Protein AF-A0A2D8Q981-F1 (afdb_monomer)

Mean predicted aligned error: 10.23 Å

Sequence (161 aa):
MRSYRQKPHSIGCPACGRRDSRQKTSCLSGPLTMNVAFGRLSDEWCVVAVLAAAQILDRVQAMPGGMETVVGERGFRLSGGERQRIAIARALYGAPAVLLLDEAGSALDPATEESILDGIRRLADRVTVIAVTHRPAVIRPGDTVITLAGCGSPVMQEDMG

Radius of gyration: 18.06 Å; Cα contacts (8 Å, |Δi|>4): 189; chains: 1; bounding box: 51×42×45 Å

Solvent-accessible surface area (backbone atoms only — not comparable to full-atom values): 9788 Å² total; per-residue (Å²): 141,83,83,82,80,86,77,82,95,71,75,45,45,88,90,75,66,48,62,76,77,66,67,81,70,81,73,60,75,38,33,42,53,53,53,31,41,62,88,50,88,77,51,68,69,60,52,50,53,26,26,48,50,32,74,40,38,72,63,36,61,71,36,100,48,30,57,62,32,37,28,36,99,90,39,53,84,72,55,68,40,53,40,42,29,44,50,48,17,24,54,52,60,68,68,44,62,63,47,78,34,58,42,73,40,78,62,42,57,72,69,60,36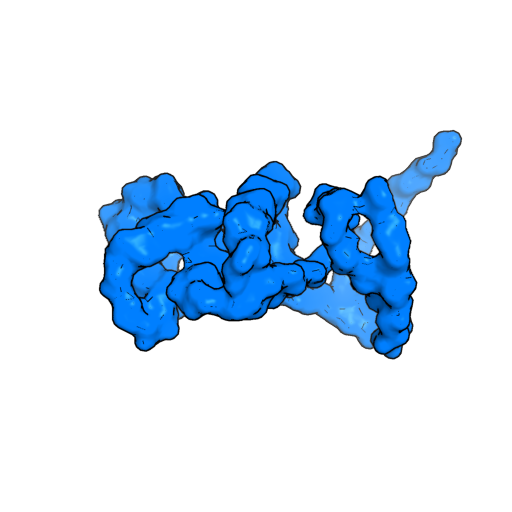,51,53,35,51,54,47,53,54,75,43,44,95,68,24,50,76,46,76,48,70,95,57,73,88,76,67,54,76,84,55,88,51,73,46,73,45,81,98,76,49,76,40,79,50,83,72,67,120

Structure (mmCIF, N/CA/C/O backbone):
data_AF-A0A2D8Q981-F1
#
_entry.id   AF-A0A2D8Q981-F1
#
loop_
_atom_site.group_PDB
_atom_site.id
_atom_site.type_symbol
_atom_site.label_atom_id
_atom_site.label_alt_id
_atom_site.label_comp_id
_atom_site.label_asym_id
_atom_site.label_entity_id
_atom_site.label_seq_id
_atom_site.pdbx_PDB_ins_code
_atom_site.Cartn_x
_atom_site.Cartn_y
_atom_site.Cartn_z
_atom_site.occupancy
_atom_site.B_iso_or_equiv
_atom_site.auth_seq_id
_atom_site.auth_comp_id
_atom_site.auth_asym_id
_atom_site.auth_atom_id
_atom_site.pdbx_PDB_model_num
ATOM 1 N N . MET A 1 1 ? 33.881 22.617 -6.159 1.00 34.84 1 MET A N 1
ATOM 2 C CA . MET A 1 1 ? 32.753 22.973 -5.267 1.00 34.84 1 MET A CA 1
ATOM 3 C C . MET A 1 1 ? 31.858 23.988 -5.969 1.00 34.84 1 MET A C 1
ATOM 5 O O . MET A 1 1 ? 32.222 25.152 -6.037 1.00 34.84 1 MET A O 1
ATOM 9 N N . ARG A 1 2 ? 30.736 23.560 -6.565 1.00 32.06 2 ARG A N 1
ATOM 10 C CA . ARG A 1 2 ? 29.714 24.471 -7.115 1.00 32.06 2 ARG A CA 1
ATOM 11 C C . ARG A 1 2 ? 28.484 24.408 -6.216 1.00 32.06 2 ARG A C 1
ATOM 13 O O . ARG A 1 2 ? 27.925 23.336 -6.020 1.00 32.06 2 ARG A O 1
ATOM 20 N N . SER A 1 3 ? 28.126 25.547 -5.634 1.00 30.02 3 SER A N 1
ATOM 21 C CA . SER A 1 3 ? 26.995 25.711 -4.728 1.00 30.02 3 SER A CA 1
ATOM 22 C C . SER A 1 3 ? 25.675 25.638 -5.497 1.00 30.02 3 SER A C 1
ATOM 24 O O . SER A 1 3 ? 25.459 26.359 -6.472 1.00 30.02 3 SER A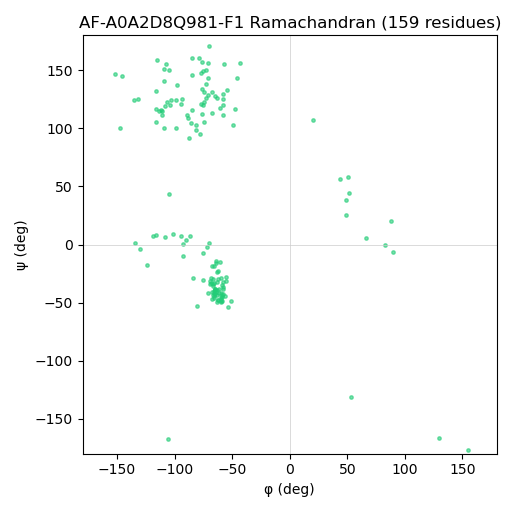 O 1
ATOM 26 N N . TYR A 1 4 ? 24.780 24.753 -5.059 1.00 31.45 4 TYR A N 1
ATOM 27 C CA . TYR A 1 4 ? 23.434 24.645 -5.610 1.00 31.45 4 TYR A CA 1
ATOM 28 C C . TYR A 1 4 ? 22.553 25.718 -4.961 1.00 31.45 4 TYR A C 1
ATOM 30 O O . TYR A 1 4 ? 22.149 25.614 -3.805 1.00 31.45 4 TYR A O 1
ATOM 38 N N . ARG A 1 5 ? 22.300 26.800 -5.699 1.00 31.78 5 ARG A N 1
ATOM 39 C CA . ARG A 1 5 ? 21.375 27.866 -5.303 1.00 31.78 5 ARG A CA 1
ATOM 40 C C . ARG A 1 5 ? 19.941 27.347 -5.480 1.00 31.78 5 ARG A C 1
ATOM 42 O O . ARG A 1 5 ? 19.468 27.240 -6.608 1.00 31.78 5 ARG A O 1
ATOM 49 N N . GLN A 1 6 ? 19.258 27.026 -4.381 1.00 40.16 6 GLN A N 1
ATOM 50 C CA . GLN A 1 6 ? 17.824 26.712 -4.393 1.00 40.16 6 GLN A CA 1
ATOM 51 C C . GLN A 1 6 ? 17.023 27.946 -4.848 1.00 40.16 6 GLN A C 1
ATOM 53 O O . GLN A 1 6 ? 17.185 29.038 -4.302 1.00 40.16 6 GLN A O 1
ATOM 58 N N . LYS A 1 7 ? 16.182 27.778 -5.877 1.00 30.59 7 LYS A N 1
ATOM 59 C CA . LYS A 1 7 ? 15.182 28.761 -6.331 1.00 30.59 7 LYS A CA 1
ATOM 60 C C . LYS A 1 7 ? 13.774 28.307 -5.903 1.00 30.59 7 LYS A C 1
ATOM 62 O O . LYS A 1 7 ? 13.559 27.104 -5.771 1.00 30.59 7 LYS A O 1
ATOM 67 N N . PRO A 1 8 ? 12.841 29.249 -5.663 1.00 37.78 8 PRO A N 1
ATOM 68 C CA . PRO A 1 8 ? 11.624 28.999 -4.902 1.00 37.78 8 PRO A CA 1
ATOM 69 C C . PRO A 1 8 ? 10.524 28.286 -5.699 1.00 37.78 8 PRO A C 1
ATOM 71 O O . PRO A 1 8 ? 10.491 28.274 -6.928 1.00 37.78 8 PRO A O 1
ATOM 74 N N . HIS A 1 9 ? 9.613 27.714 -4.918 1.00 43.16 9 HIS A N 1
ATOM 75 C CA . HIS A 1 9 ? 8.470 26.878 -5.259 1.00 43.16 9 HIS A CA 1
ATOM 76 C C . HIS A 1 9 ? 7.560 27.440 -6.367 1.00 43.16 9 HIS A C 1
ATOM 78 O O . HIS A 1 9 ? 6.697 28.276 -6.123 1.00 43.16 9 HIS A O 1
ATOM 84 N N . SER A 1 10 ? 7.685 26.895 -7.576 1.00 42.66 10 SER A N 1
ATOM 85 C CA . SER A 1 10 ? 6.581 26.803 -8.540 1.00 42.66 10 SER A CA 1
ATOM 86 C C . SER A 1 10 ? 6.761 25.521 -9.358 1.00 42.66 10 SER A C 1
ATOM 88 O O . SER A 1 10 ? 7.620 25.430 -10.229 1.00 42.66 10 SER A O 1
ATOM 90 N N . ILE A 1 11 ? 6.010 24.476 -8.995 1.00 49.62 11 ILE A N 1
ATOM 91 C CA . ILE A 1 11 ? 6.118 23.139 -9.595 1.00 49.62 11 ILE A CA 1
ATOM 92 C C . ILE A 1 11 ? 5.198 23.091 -10.820 1.00 49.62 11 ILE A C 1
ATOM 94 O O . ILE A 1 11 ? 4.001 22.812 -10.724 1.00 49.62 11 ILE A O 1
ATOM 98 N N . GLY A 1 12 ? 5.762 23.420 -11.977 1.00 50.19 12 GLY A N 1
ATOM 99 C CA . GLY A 1 12 ? 5.144 23.218 -13.281 1.00 50.19 12 GLY A CA 1
ATOM 100 C C . GLY A 1 12 ? 6.224 23.022 -14.338 1.00 50.19 12 GLY A C 1
ATOM 101 O O . GLY A 1 12 ? 7.307 23.595 -14.229 1.00 50.19 12 GLY A O 1
ATOM 102 N N . CYS A 1 13 ? 5.951 22.196 -15.349 1.00 50.38 13 CYS A N 1
ATOM 103 C CA . CYS A 1 13 ? 6.879 22.000 -16.461 1.00 50.38 13 CYS A CA 1
ATOM 104 C C . CYS A 1 13 ? 7.097 23.346 -17.185 1.00 50.38 13 CYS A C 1
ATOM 106 O O . CYS A 1 13 ? 6.135 23.871 -17.753 1.00 50.38 13 CYS A O 1
ATOM 108 N N . PRO A 1 14 ? 8.323 23.903 -17.230 1.00 51.66 14 PRO A N 1
ATOM 109 C CA . PRO A 1 14 ? 8.570 25.222 -17.819 1.00 51.66 14 PRO A CA 1
ATOM 110 C C . PRO A 1 14 ? 8.314 25.269 -19.334 1.00 51.66 14 PRO A C 1
ATOM 112 O O . PRO A 1 14 ? 8.109 26.346 -19.878 1.00 51.66 14 PRO A O 1
ATOM 115 N N . ALA A 1 15 ? 8.283 24.113 -20.009 1.00 56.34 15 ALA A N 1
ATOM 116 C CA . ALA A 1 15 ? 8.039 24.014 -21.447 1.00 56.34 15 ALA A CA 1
ATOM 117 C C . ALA A 1 15 ? 6.548 24.008 -21.836 1.00 56.34 15 ALA A C 1
ATOM 119 O O . ALA A 1 15 ? 6.208 24.427 -22.935 1.00 56.34 15 ALA A O 1
ATOM 120 N N . CYS A 1 16 ? 5.650 23.520 -20.972 1.00 61.25 16 CYS A N 1
ATOM 121 C CA . CYS A 1 16 ? 4.229 23.368 -21.323 1.00 61.25 16 CYS A CA 1
ATOM 122 C C . CYS A 1 16 ? 3.243 23.867 -20.259 1.00 61.25 16 CYS A C 1
ATOM 124 O O . CYS A 1 16 ? 2.037 23.722 -20.433 1.00 61.25 16 CYS A O 1
ATOM 126 N N . GLY A 1 17 ? 3.725 24.412 -19.138 1.00 57.00 17 GLY A N 1
ATOM 127 C CA . GLY A 1 17 ? 2.885 24.955 -18.068 1.00 57.00 17 GLY A CA 1
ATOM 128 C C . GLY A 1 17 ? 2.037 23.919 -17.321 1.00 57.00 17 GLY A C 1
ATOM 129 O O . GLY A 1 17 ? 1.226 24.297 -16.474 1.00 57.00 17 GLY A O 1
ATOM 130 N N . ARG A 1 18 ? 2.198 22.615 -17.602 1.00 58.22 18 ARG A N 1
ATOM 131 C CA . ARG A 1 18 ? 1.470 21.556 -16.890 1.00 58.22 18 ARG A CA 1
ATOM 132 C C . ARG A 1 18 ? 1.888 21.534 -15.426 1.00 58.22 18 ARG A C 1
ATOM 134 O O . ARG A 1 18 ? 3.079 21.488 -15.112 1.00 58.22 18 ARG A O 1
ATOM 141 N N . ARG A 1 19 ? 0.883 21.585 -14.553 1.00 55.28 19 ARG A N 1
ATOM 142 C CA . ARG A 1 19 ? 1.035 21.437 -13.106 1.00 55.28 19 ARG A CA 1
ATOM 143 C C . ARG A 1 19 ? 1.341 19.986 -12.759 1.00 55.28 19 ARG A C 1
ATOM 145 O O . ARG A 1 19 ? 0.870 19.080 -13.438 1.00 55.28 19 ARG A O 1
ATOM 152 N N . ASP A 1 20 ? 2.080 19.827 -11.673 1.00 55.19 20 ASP A N 1
ATOM 153 C CA . ASP A 1 20 ? 2.279 18.570 -10.959 1.00 55.19 20 ASP A CA 1
ATOM 154 C C . ASP A 1 20 ? 0.936 17.848 -10.725 1.00 55.19 20 ASP A C 1
ATOM 156 O O . ASP A 1 20 ? 0.027 18.398 -10.090 1.00 55.19 20 ASP A O 1
ATOM 160 N N . SER A 1 21 ? 0.787 16.658 -11.308 1.00 53.91 21 SER A N 1
ATOM 161 C CA . SER A 1 21 ? -0.449 15.871 -11.340 1.00 53.91 21 SER A CA 1
ATOM 162 C C . SER A 1 21 ? -0.399 14.690 -10.375 1.00 53.91 21 SER A C 1
ATOM 164 O O . SER A 1 21 ? -0.841 13.601 -10.714 1.00 53.91 21 SER A O 1
ATOM 166 N N . ARG A 1 22 ? 0.109 14.917 -9.158 1.00 59.50 22 ARG A N 1
ATOM 167 C CA . ARG A 1 22 ? 0.071 13.937 -8.065 1.00 59.50 22 ARG A CA 1
ATOM 168 C C . ARG A 1 22 ? -1.298 13.282 -7.910 1.00 59.50 22 ARG A C 1
ATOM 170 O O . ARG A 1 22 ? -2.336 13.956 -7.971 1.00 59.50 22 ARG A O 1
ATOM 177 N N . GLN A 1 23 ? -1.296 11.993 -7.572 1.00 63.12 23 GLN A N 1
ATOM 178 C CA . GLN A 1 23 ? -2.516 11.270 -7.244 1.00 63.12 23 GLN A CA 1
ATOM 179 C C . GLN A 1 23 ? -3.247 11.941 -6.071 1.00 63.12 23 GLN A C 1
ATOM 181 O O . GLN A 1 23 ? -2.811 11.916 -4.918 1.00 63.12 23 GLN A O 1
ATOM 186 N N . LYS A 1 24 ? -4.410 12.534 -6.356 1.00 60.34 24 LYS A N 1
ATOM 187 C CA . LYS A 1 24 ? -5.319 13.028 -5.319 1.00 60.34 24 LYS A CA 1
ATOM 188 C C . LYS A 1 24 ? -6.141 11.868 -4.794 1.00 60.34 24 LYS A C 1
ATOM 190 O O . LYS A 1 24 ? -7.136 11.466 -5.389 1.00 60.34 24 LYS A O 1
ATOM 195 N N . THR A 1 25 ? -5.716 11.334 -3.662 1.00 72.44 25 THR A N 1
ATOM 196 C CA . THR A 1 25 ? -6.400 10.220 -3.022 1.00 72.44 25 THR A CA 1
ATOM 197 C C . THR A 1 25 ? -7.673 10.691 -2.323 1.00 72.44 25 THR A C 1
ATOM 199 O O . THR A 1 25 ? -7.608 11.413 -1.325 1.00 72.44 25 THR A O 1
ATOM 202 N N . SER A 1 26 ? -8.838 10.279 -2.830 1.00 77.44 26 SER A N 1
ATOM 203 C CA . SER A 1 26 ? -10.131 10.521 -2.188 1.00 77.44 26 SER A CA 1
ATOM 204 C C . SER A 1 26 ? -10.584 9.302 -1.379 1.00 77.44 26 SER A C 1
ATOM 206 O O . SER A 1 26 ? -10.448 8.142 -1.787 1.00 77.44 26 SER A O 1
ATOM 208 N N . CYS A 1 27 ? -11.113 9.578 -0.190 1.00 80.62 27 CYS A N 1
ATOM 209 C CA . CYS A 1 27 ? -11.820 8.608 0.639 1.00 80.62 27 CYS A CA 1
ATOM 210 C C . CYS A 1 27 ? -13.304 8.973 0.638 1.00 80.62 27 CYS A C 1
ATOM 212 O O . CYS A 1 27 ? -13.652 10.154 0.664 1.00 80.62 27 CYS A O 1
ATOM 214 N N . LEU A 1 28 ? -14.160 7.958 0.588 1.00 84.50 28 LEU A N 1
ATOM 215 C CA . LEU A 1 28 ? -15.599 8.116 0.734 1.00 84.50 28 LEU A CA 1
ATOM 216 C C . LEU A 1 28 ? -15.930 8.361 2.205 1.00 84.50 28 LEU A C 1
ATOM 218 O O . LEU A 1 28 ? -15.245 7.837 3.087 1.00 84.50 28 LEU A O 1
ATOM 222 N N . SER A 1 29 ? -17.000 9.117 2.457 1.00 88.12 29 SER A N 1
ATOM 223 C CA . SER A 1 29 ? -17.553 9.221 3.805 1.00 88.12 29 SER A CA 1
ATOM 224 C C . SER A 1 29 ? -18.142 7.871 4.208 1.00 88.12 29 SER A C 1
ATOM 226 O O . SER A 1 29 ? -19.126 7.441 3.611 1.00 88.12 29 SER A O 1
ATOM 228 N N . GLY A 1 30 ? -17.549 7.200 5.193 1.00 90.69 30 GLY A N 1
ATOM 229 C CA . GLY A 1 30 ? -17.979 5.862 5.609 1.00 90.69 30 GLY A CA 1
ATOM 230 C C . GLY A 1 30 ? -16.868 5.044 6.271 1.00 90.69 30 GLY A C 1
ATOM 231 O O . GLY A 1 30 ? -15.764 5.563 6.454 1.00 90.69 30 GLY A O 1
ATOM 232 N N . PRO A 1 31 ? -17.148 3.780 6.636 1.00 92.88 31 PRO A N 1
ATOM 233 C CA . PRO A 1 31 ? -16.180 2.881 7.263 1.00 92.88 31 PRO A CA 1
ATOM 234 C C . PRO A 1 31 ? -14.910 2.670 6.427 1.00 92.88 31 PRO A C 1
ATOM 236 O O . PRO A 1 31 ? -14.918 2.791 5.191 1.00 92.88 31 PRO A O 1
ATOM 239 N N . LEU A 1 32 ? -13.805 2.309 7.085 1.00 93.75 32 LEU A N 1
ATOM 240 C CA . LEU A 1 32 ? -12.565 1.946 6.394 1.00 93.75 32 LEU A CA 1
ATOM 241 C C . LEU A 1 32 ? -12.737 0.674 5.563 1.00 93.75 32 LEU A C 1
ATOM 243 O O . LEU A 1 32 ? -12.252 0.641 4.433 1.00 93.75 32 LEU A O 1
ATOM 247 N N . THR A 1 33 ? -13.478 -0.319 6.061 1.00 94.50 33 THR A N 1
ATOM 248 C CA . THR A 1 33 ? -13.842 -1.536 5.311 1.00 94.50 33 THR A CA 1
ATOM 249 C C . THR A 1 33 ? -14.451 -1.202 3.950 1.00 94.50 33 THR A C 1
ATOM 251 O O . THR A 1 33 ? -13.977 -1.681 2.920 1.00 94.50 33 THR A O 1
ATOM 254 N N . MET A 1 34 ? -15.425 -0.288 3.917 1.00 93.38 34 MET A N 1
ATOM 255 C CA . MET A 1 34 ? -16.040 0.203 2.679 1.00 93.38 34 MET A CA 1
ATOM 256 C C . MET A 1 34 ? -15.025 0.899 1.769 1.00 93.38 34 MET A C 1
ATOM 258 O O . MET A 1 34 ? -15.039 0.712 0.553 1.00 93.38 34 MET A O 1
ATOM 262 N N . ASN A 1 35 ? -14.139 1.712 2.341 1.00 93.19 35 ASN A N 1
ATOM 263 C CA . ASN A 1 35 ? -13.107 2.397 1.574 1.00 93.19 35 ASN A CA 1
ATOM 264 C C . ASN A 1 35 ? -12.077 1.428 0.981 1.00 93.19 35 ASN A C 1
ATOM 266 O O . ASN A 1 35 ? -11.535 1.751 -0.070 1.00 93.19 35 ASN A O 1
ATOM 270 N N . VAL A 1 36 ? -11.808 0.283 1.608 1.00 94.62 36 VAL A N 1
ATOM 271 C CA . VAL A 1 36 ? -10.903 -0.748 1.079 1.00 94.62 36 VAL A CA 1
ATOM 272 C C . VAL A 1 36 ? -11.614 -1.617 0.039 1.00 94.62 36 VAL A C 1
ATOM 274 O O . VAL A 1 36 ? -11.141 -1.713 -1.090 1.00 94.62 36 VAL A O 1
ATOM 277 N N . ALA A 1 37 ? -12.772 -2.191 0.376 1.00 93.69 37 ALA A N 1
ATOM 278 C CA . ALA A 1 37 ? -13.508 -3.091 -0.516 1.00 93.69 37 ALA A CA 1
ATOM 279 C C . ALA A 1 37 ? -14.112 -2.364 -1.732 1.00 93.69 37 ALA A C 1
ATOM 281 O O . ALA A 1 37 ? -14.214 -2.924 -2.826 1.00 93.69 37 ALA A O 1
ATOM 282 N N . PHE A 1 38 ? -14.481 -1.095 -1.546 1.00 89.94 38 PHE A N 1
ATOM 283 C CA . PHE A 1 38 ? -14.944 -0.169 -2.578 1.00 89.94 38 PHE A CA 1
ATOM 284 C C . PHE A 1 38 ? -16.065 -0.751 -3.455 1.00 89.94 38 PHE A C 1
ATOM 286 O O . PHE A 1 38 ? -15.937 -0.877 -4.671 1.00 89.94 38 PHE A O 1
ATOM 293 N N . GLY A 1 39 ? -17.165 -1.147 -2.809 1.00 86.38 39 GLY A N 1
ATOM 294 C CA . GLY A 1 39 ? -18.351 -1.702 -3.472 1.00 86.38 39 GLY A CA 1
ATOM 295 C C . GLY A 1 39 ? -18.272 -3.196 -3.803 1.00 86.38 39 GLY A C 1
ATOM 296 O O . GLY A 1 39 ? -19.236 -3.744 -4.330 1.00 86.38 39 GLY A O 1
ATOM 297 N N . ARG A 1 40 ? -17.160 -3.868 -3.483 1.00 88.12 40 ARG A N 1
ATOM 298 C CA . ARG A 1 40 ? -17.060 -5.336 -3.510 1.00 88.12 40 ARG A CA 1
ATOM 299 C C . ARG A 1 40 ? -17.570 -5.937 -2.202 1.00 88.12 40 ARG A C 1
ATOM 301 O O . ARG A 1 40 ? -17.620 -5.248 -1.183 1.00 88.12 40 ARG A O 1
ATOM 308 N N . LEU A 1 41 ? -17.913 -7.226 -2.236 1.00 87.50 41 LEU A N 1
ATOM 309 C CA . LEU A 1 41 ? -18.179 -7.990 -1.018 1.00 87.50 41 LEU A CA 1
ATOM 310 C C . LEU A 1 41 ? -16.943 -7.934 -0.123 1.00 87.50 41 LEU A C 1
ATOM 312 O O . LEU A 1 41 ? -15.843 -8.241 -0.578 1.00 87.50 41 LEU A O 1
ATOM 316 N N . SER A 1 42 ? -17.136 -7.497 1.118 1.00 84.31 42 SER A N 1
ATOM 317 C CA . SER A 1 42 ? -16.060 -7.363 2.088 1.00 84.31 42 SER A CA 1
ATOM 318 C C . SER A 1 42 ? -15.885 -8.660 2.870 1.00 84.31 42 SER A C 1
ATOM 320 O O . SER A 1 42 ? -16.737 -9.012 3.684 1.00 84.31 42 SER A O 1
ATOM 322 N N . ASP A 1 43 ? -14.766 -9.336 2.648 1.00 88.81 43 ASP A N 1
ATOM 323 C CA . ASP A 1 43 ? -14.217 -10.346 3.556 1.00 88.81 43 ASP A CA 1
ATOM 324 C C . ASP A 1 43 ? -13.194 -9.690 4.499 1.00 88.81 43 ASP A C 1
ATOM 326 O O . ASP A 1 43 ? -12.250 -9.036 4.038 1.00 88.81 43 ASP A O 1
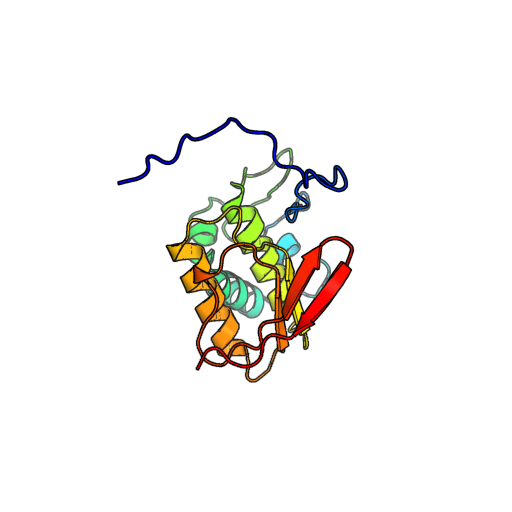ATOM 330 N N . GLU A 1 44 ? -13.390 -9.853 5.808 1.00 89.81 44 GLU A N 1
ATOM 331 C CA . GLU A 1 44 ? -12.534 -9.288 6.854 1.00 89.81 44 GLU A CA 1
ATOM 332 C C . GLU A 1 44 ? -11.076 -9.745 6.726 1.00 89.81 44 GLU A C 1
ATOM 334 O O . GLU A 1 44 ? -10.165 -8.920 6.804 1.00 89.81 44 GLU A O 1
ATOM 339 N N . TRP A 1 45 ? -10.837 -11.026 6.435 1.00 92.44 45 TRP A N 1
ATOM 340 C CA . TRP A 1 45 ? -9.487 -11.559 6.252 1.00 92.44 45 TRP A CA 1
ATOM 341 C C . TRP A 1 45 ? -8.790 -10.909 5.064 1.00 92.44 45 TRP A C 1
ATOM 343 O O . TRP A 1 45 ? -7.624 -10.516 5.161 1.00 92.44 45 TRP A O 1
ATOM 353 N N . CYS A 1 46 ? -9.507 -10.739 3.951 1.00 91.62 46 CYS A N 1
ATOM 354 C CA . CYS A 1 46 ? -8.968 -10.051 2.784 1.00 91.62 46 CYS A CA 1
ATOM 355 C C . CYS A 1 46 ? -8.657 -8.583 3.095 1.00 91.62 46 CYS A C 1
ATOM 357 O O . CYS A 1 46 ? -7.612 -8.087 2.675 1.00 91.62 46 CYS A O 1
ATOM 359 N N . VAL A 1 47 ? -9.528 -7.892 3.841 1.00 94.25 47 VAL A N 1
ATOM 360 C CA . VAL A 1 47 ? -9.309 -6.491 4.237 1.00 94.25 47 VAL A CA 1
ATOM 361 C C . VAL A 1 47 ? -8.062 -6.377 5.114 1.00 94.25 47 VAL A C 1
ATOM 363 O O . VAL A 1 47 ? -7.192 -5.554 4.831 1.00 94.25 47 VAL A O 1
ATOM 366 N N . VAL A 1 48 ? -7.922 -7.236 6.125 1.00 95.06 48 VAL A N 1
ATOM 367 C CA . VAL A 1 48 ? -6.743 -7.275 7.001 1.00 95.06 48 VAL A CA 1
ATOM 368 C C . VAL A 1 48 ? -5.468 -7.534 6.197 1.00 95.06 48 VAL A C 1
ATOM 370 O O . VAL A 1 48 ? -4.481 -6.816 6.370 1.00 95.06 48 VAL A O 1
ATOM 373 N N . ALA A 1 49 ? -5.493 -8.498 5.273 1.00 92.06 49 ALA A N 1
ATOM 374 C CA . ALA A 1 49 ? -4.339 -8.839 4.448 1.00 92.06 49 ALA A CA 1
ATOM 375 C C . ALA A 1 49 ? -3.858 -7.653 3.595 1.00 92.06 49 ALA A C 1
ATOM 377 O O . ALA A 1 49 ? -2.661 -7.363 3.559 1.00 92.06 49 ALA A O 1
ATOM 378 N N . VAL A 1 50 ? -4.772 -6.922 2.946 1.00 92.31 50 VAL A N 1
ATOM 379 C CA . VAL A 1 50 ? -4.377 -5.771 2.116 1.00 92.31 50 VAL A CA 1
ATOM 380 C C . VAL A 1 50 ? -3.984 -4.547 2.939 1.00 92.31 50 VAL A C 1
ATOM 382 O O . VAL A 1 50 ? -3.110 -3.790 2.519 1.00 92.31 50 VAL A O 1
ATOM 385 N N . LEU A 1 51 ? -4.565 -4.356 4.128 1.00 94.50 51 LEU A N 1
ATOM 386 C CA . LEU A 1 51 ? -4.137 -3.311 5.062 1.00 94.50 51 LEU A CA 1
ATOM 387 C C . LEU A 1 51 ? -2.728 -3.585 5.609 1.00 94.50 51 LEU A C 1
ATOM 389 O O . LEU A 1 51 ? -1.955 -2.642 5.804 1.00 94.50 51 LEU A O 1
ATOM 393 N N . ALA A 1 52 ? -2.380 -4.856 5.828 1.00 92.12 52 ALA A N 1
ATOM 394 C CA . ALA A 1 52 ? -1.031 -5.269 6.204 1.00 92.12 52 ALA A CA 1
ATOM 395 C C . ALA A 1 52 ? -0.044 -5.047 5.050 1.00 92.12 52 ALA A C 1
ATOM 397 O O . ALA A 1 52 ? 1.002 -4.431 5.249 1.00 92.12 52 ALA A O 1
ATOM 398 N N . ALA A 1 53 ? -0.405 -5.465 3.831 1.00 88.94 53 ALA A N 1
ATOM 399 C CA . ALA A 1 53 ? 0.411 -5.247 2.634 1.00 88.94 53 ALA A CA 1
ATOM 400 C C . ALA A 1 53 ? 0.671 -3.754 2.361 1.00 88.94 53 ALA A C 1
ATOM 402 O O . ALA A 1 53 ? 1.760 -3.381 1.935 1.00 88.94 53 ALA A O 1
ATOM 403 N N . ALA A 1 54 ? -0.301 -2.889 2.665 1.00 90.56 54 ALA A N 1
ATOM 404 C CA . ALA A 1 54 ? -0.173 -1.437 2.558 1.00 90.56 54 ALA A CA 1
ATOM 405 C C . ALA A 1 54 ? 0.434 -0.758 3.805 1.00 90.56 54 ALA A C 1
ATOM 407 O O . ALA A 1 54 ? 0.430 0.472 3.889 1.00 90.56 54 ALA A O 1
ATOM 408 N N . GLN A 1 55 ? 0.920 -1.529 4.786 1.00 90.94 55 GLN A N 1
ATOM 409 C CA . GLN A 1 55 ? 1.555 -1.037 6.016 1.00 90.94 55 GLN A CA 1
ATOM 410 C C . GLN A 1 55 ? 0.728 0.010 6.773 1.00 90.94 55 GLN A C 1
ATOM 412 O O . GLN A 1 55 ? 1.227 1.056 7.203 1.00 90.94 55 GLN A O 1
ATOM 417 N N . ILE A 1 56 ? -0.572 -0.242 6.906 1.00 93.56 56 ILE A N 1
ATOM 418 C CA . ILE A 1 56 ? -1.476 0.625 7.668 1.00 93.56 56 ILE A CA 1
ATOM 419 C C . ILE A 1 56 ? -2.336 -0.140 8.674 1.00 93.56 56 ILE A C 1
ATOM 421 O O . ILE A 1 56 ? -3.047 0.492 9.448 1.00 93.56 56 ILE A O 1
ATOM 425 N N . LEU A 1 57 ? -2.253 -1.474 8.709 1.00 95.38 57 LEU A N 1
ATOM 426 C CA . LEU A 1 57 ? -3.060 -2.304 9.605 1.00 95.38 57 LEU A CA 1
ATOM 427 C C . LEU A 1 57 ? -2.949 -1.875 11.073 1.00 95.38 57 LEU A C 1
ATOM 429 O O . LEU A 1 57 ? -3.972 -1.559 11.671 1.00 95.38 57 LEU A O 1
ATOM 433 N N . ASP A 1 58 ? -1.736 -1.772 11.620 1.00 94.56 58 ASP A N 1
ATOM 434 C CA . ASP A 1 58 ? -1.521 -1.376 13.022 1.00 94.56 58 ASP A CA 1
ATOM 435 C C . ASP A 1 58 ? -2.132 -0.004 13.316 1.00 94.56 58 ASP A C 1
ATOM 437 O O . ASP A 1 58 ? -2.737 0.239 14.362 1.00 94.56 58 ASP A O 1
ATOM 441 N N . ARG A 1 59 ? -2.022 0.909 12.344 1.00 94.44 59 ARG A N 1
ATOM 442 C CA . ARG A 1 59 ? -2.596 2.245 12.455 1.00 94.44 59 ARG A CA 1
ATOM 443 C C . ARG A 1 59 ? -4.120 2.203 12.462 1.00 94.44 59 ARG A C 1
ATOM 445 O O . ARG A 1 59 ? -4.715 2.945 13.235 1.00 94.44 59 ARG A O 1
ATOM 452 N 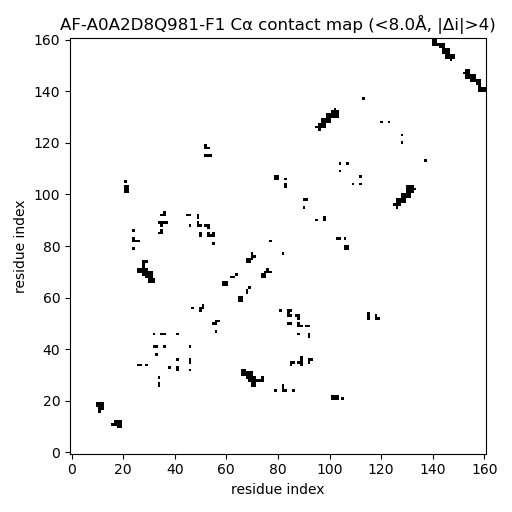N . VAL A 1 60 ? -4.737 1.360 11.633 1.00 94.88 60 VAL A N 1
ATOM 453 C CA . VAL A 1 60 ? -6.191 1.138 11.617 1.00 94.88 60 VAL A CA 1
ATOM 454 C C . VAL A 1 60 ? -6.654 0.495 12.922 1.00 94.88 60 VAL A C 1
ATOM 456 O O . VAL A 1 60 ? -7.628 0.961 13.501 1.00 94.88 60 VAL A O 1
ATOM 459 N N . GLN A 1 61 ? -5.943 -0.513 13.428 1.00 94.44 61 GLN A N 1
ATOM 460 C CA . GLN A 1 61 ? -6.265 -1.181 14.694 1.00 94.44 61 GLN A CA 1
ATOM 461 C C . GLN A 1 61 ? -6.173 -0.239 15.899 1.00 94.44 61 GLN A C 1
ATOM 463 O O . GLN A 1 61 ? -6.952 -0.365 16.837 1.00 94.44 61 GLN A O 1
ATOM 468 N N . ALA A 1 62 ? -5.266 0.739 15.857 1.00 94.38 62 ALA A N 1
ATOM 469 C CA . ALA A 1 62 ? -5.147 1.769 16.885 1.00 94.38 62 ALA A CA 1
ATOM 470 C C . ALA A 1 62 ? -6.248 2.850 16.826 1.00 94.38 62 ALA A C 1
ATOM 472 O O . ALA A 1 62 ? -6.296 3.719 17.700 1.00 94.38 62 ALA A O 1
ATOM 473 N N . MET A 1 63 ? -7.112 2.859 15.803 1.00 93.94 63 MET A N 1
ATOM 474 C CA . MET A 1 63 ? -8.236 3.798 15.739 1.00 93.94 63 MET A CA 1
ATOM 475 C C . MET A 1 63 ? -9.377 3.346 16.664 1.00 93.94 63 MET A C 1
ATOM 477 O O . MET A 1 63 ? -9.622 2.147 16.774 1.00 93.94 63 MET A O 1
ATOM 481 N N . PRO A 1 64 ? -10.147 4.274 17.268 1.00 87.69 64 PRO A N 1
ATOM 482 C CA . PRO A 1 64 ? -11.219 3.928 18.208 1.00 87.69 64 PRO A CA 1
ATOM 483 C C . PRO A 1 64 ? -12.277 2.951 17.671 1.00 87.69 64 PRO A C 1
ATOM 485 O O . PRO A 1 64 ? -12.889 2.238 18.457 1.00 87.69 64 PRO A O 1
ATOM 488 N N . GLY A 1 65 ? -12.509 2.928 16.353 1.00 90.94 65 GLY A N 1
ATOM 489 C CA . GLY A 1 65 ? -13.450 2.014 15.698 1.00 90.94 65 GLY A CA 1
ATOM 490 C C . GLY A 1 65 ? -12.783 0.913 14.873 1.00 90.94 65 GLY A C 1
ATOM 491 O O . GLY A 1 65 ? -13.475 0.214 14.140 1.00 90.94 65 GLY A O 1
ATOM 492 N N . GLY A 1 66 ? -11.452 0.780 14.917 1.00 93.56 66 GLY A N 1
ATOM 493 C CA . GLY A 1 66 ? -10.731 -0.169 14.072 1.00 93.56 66 GLY A CA 1
ATOM 494 C C . GLY A 1 66 ? -11.079 0.001 12.588 1.00 93.56 66 GLY A C 1
ATOM 495 O O . GLY A 1 66 ? -11.132 1.120 12.069 1.00 93.56 66 GLY A O 1
ATOM 496 N N . MET A 1 67 ? -11.396 -1.111 11.921 1.00 93.31 67 MET A N 1
ATOM 497 C CA . MET A 1 67 ? -11.833 -1.139 10.517 1.00 93.31 67 MET A CA 1
ATOM 498 C C . MET A 1 67 ? -13.215 -0.498 10.278 1.00 93.31 67 MET A C 1
ATOM 500 O O . MET A 1 67 ? -13.515 -0.073 9.162 1.00 93.31 67 MET A O 1
ATOM 504 N N . GLU A 1 68 ? -14.024 -0.342 11.324 1.00 94.12 68 GLU A N 1
ATOM 505 C CA . GLU A 1 68 ? -15.324 0.336 11.267 1.00 94.12 68 GLU A CA 1
ATOM 506 C C . GLU A 1 68 ? -15.218 1.842 11.543 1.00 94.12 68 GLU A C 1
ATOM 508 O O . GLU A 1 68 ? -16.215 2.565 11.555 1.00 94.12 68 GLU A O 1
ATOM 513 N N . THR A 1 69 ? -13.997 2.359 11.715 1.00 94.38 69 THR A N 1
ATOM 514 C CA . THR A 1 69 ? -13.769 3.798 11.839 1.00 94.38 69 THR A CA 1
ATOM 515 C C . THR A 1 69 ? -14.295 4.519 10.600 1.00 94.38 69 THR A C 1
ATOM 517 O O . THR A 1 69 ? -13.828 4.300 9.481 1.00 94.38 69 THR A O 1
ATOM 520 N N . VAL A 1 70 ? -15.251 5.423 10.806 1.00 92.50 70 VAL A N 1
ATOM 521 C CA . VAL A 1 70 ? -15.801 6.265 9.742 1.00 92.50 70 VAL A CA 1
ATOM 522 C C . VAL A 1 70 ? -14.793 7.355 9.390 1.00 92.50 70 VAL A C 1
ATOM 524 O O . VAL A 1 70 ? -14.425 8.147 10.252 1.00 92.50 70 VAL A O 1
ATOM 527 N N . VAL A 1 71 ? -14.371 7.433 8.129 1.00 91.06 71 VAL A N 1
ATOM 528 C CA . VAL A 1 71 ? -13.482 8.480 7.586 1.00 91.06 71 VAL A CA 1
ATOM 529 C C . VAL A 1 71 ? -14.268 9.440 6.688 1.00 91.06 71 VAL A C 1
ATOM 531 O O . VAL A 1 71 ? -15.310 9.060 6.168 1.00 91.06 71 VAL A O 1
ATOM 534 N N . GLY A 1 72 ? -13.806 10.685 6.505 1.00 80.56 72 GLY A N 1
ATOM 535 C CA . GLY A 1 72 ? -14.457 11.687 5.632 1.00 80.56 72 GLY A CA 1
ATOM 536 C C . GLY A 1 72 ? -14.682 13.052 6.298 1.00 80.56 72 GLY A C 1
ATOM 537 O O . GLY A 1 72 ? -14.128 13.316 7.361 1.00 80.56 72 GLY A O 1
ATOM 538 N N . GLU A 1 73 ? -15.498 13.925 5.687 1.00 68.88 73 GLU A N 1
ATOM 539 C CA . GLU A 1 73 ? -15.723 15.323 6.132 1.00 68.88 73 GLU A CA 1
ATOM 540 C C . GLU A 1 73 ? -16.196 15.465 7.587 1.00 68.88 73 GLU A C 1
ATOM 542 O O . GLU A 1 73 ? -15.869 16.449 8.247 1.00 68.88 73 GLU A O 1
ATOM 547 N N . ARG A 1 74 ? -16.947 14.483 8.096 1.00 70.31 74 ARG A N 1
ATOM 548 C CA . ARG A 1 74 ? -17.429 14.433 9.489 1.00 70.31 74 ARG A CA 1
ATOM 549 C C . ARG A 1 74 ? -16.855 13.253 10.281 1.00 70.31 74 ARG A C 1
ATOM 551 O O . ARG A 1 74 ? -17.315 12.982 11.384 1.00 70.31 74 ARG A O 1
ATOM 558 N N . GLY A 1 75 ? -15.896 12.532 9.700 1.00 76.00 75 GLY A N 1
ATOM 559 C CA . GLY A 1 75 ? -15.297 11.329 10.274 1.00 76.00 75 GLY A CA 1
ATOM 560 C C . GLY A 1 75 ? -13.886 11.555 10.814 1.00 76.00 75 GLY A C 1
ATOM 561 O O . GLY A 1 75 ? -13.401 12.681 10.949 1.00 76.00 75 GLY A O 1
ATOM 562 N N . PHE A 1 76 ? -13.202 10.450 11.097 1.00 82.44 76 PHE A N 1
ATOM 563 C CA . PHE A 1 76 ? -11.795 10.427 11.459 1.00 82.44 76 PHE A CA 1
ATOM 564 C C . PHE A 1 76 ? -10.949 11.055 10.345 1.00 82.44 76 PHE A C 1
ATOM 566 O O . PHE A 1 76 ? -11.069 10.713 9.162 1.00 82.44 76 PHE A O 1
ATOM 573 N N . ARG A 1 77 ? -10.079 11.996 10.729 1.00 86.75 77 ARG A N 1
ATOM 574 C CA . ARG A 1 77 ? -9.199 12.693 9.790 1.00 86.75 77 ARG A CA 1
ATOM 575 C C . ARG A 1 77 ? -7.936 11.883 9.549 1.00 86.75 77 ARG A C 1
ATOM 577 O O . ARG A 1 77 ? -7.116 11.713 10.442 1.00 86.75 77 ARG A O 1
ATOM 584 N N . LEU A 1 78 ? -7.775 11.450 8.305 1.00 89.31 78 LEU A N 1
ATOM 585 C CA . LEU A 1 78 ? -6.561 10.815 7.812 1.00 89.31 78 LEU A CA 1
ATOM 586 C C . LEU A 1 78 ? -5.550 11.876 7.357 1.00 89.31 78 LEU A C 1
ATOM 588 O O . LEU A 1 78 ? -5.912 12.913 6.794 1.00 89.31 78 LEU A O 1
ATOM 592 N N . SER A 1 79 ? -4.271 11.597 7.543 1.00 89.25 79 SER A N 1
ATOM 593 C CA . SER A 1 79 ? -3.152 12.290 6.906 1.00 89.25 79 SER A CA 1
ATOM 594 C C . SER A 1 79 ? -3.073 11.972 5.404 1.00 89.25 79 SER A C 1
ATOM 596 O O . SER A 1 79 ? -3.782 11.107 4.887 1.00 89.25 79 SER A O 1
ATOM 598 N N . GLY A 1 80 ? -2.206 12.683 4.673 1.00 85.50 80 GLY A N 1
ATOM 599 C CA . GLY A 1 80 ? -1.958 12.405 3.252 1.00 85.50 80 GLY A CA 1
ATOM 600 C C . GLY A 1 80 ? -1.444 10.985 3.010 1.00 85.50 80 GLY A C 1
ATOM 601 O O . GLY A 1 80 ? -2.026 10.256 2.211 1.00 85.50 80 GLY A O 1
ATOM 602 N N . GLY A 1 81 ? -0.421 10.574 3.764 1.00 86.31 81 GLY A N 1
ATOM 603 C CA . GLY A 1 81 ? 0.161 9.236 3.660 1.00 86.31 81 GLY A CA 1
ATOM 604 C C . GLY A 1 81 ? -0.788 8.114 4.093 1.00 86.31 81 GLY A C 1
ATOM 605 O O . GLY A 1 81 ? -0.766 7.039 3.503 1.00 86.31 81 GLY A O 1
ATOM 606 N N . GLU A 1 82 ? -1.664 8.348 5.077 1.00 91.25 82 GLU A N 1
ATOM 607 C CA . GLU A 1 82 ? -2.689 7.360 5.455 1.00 91.25 82 GLU A CA 1
ATOM 608 C C . GLU A 1 82 ? -3.726 7.166 4.344 1.00 91.25 82 GLU A C 1
ATOM 610 O O . GLU A 1 82 ? -4.059 6.032 4.005 1.00 91.25 82 GLU A O 1
ATOM 615 N N . ARG A 1 83 ? -4.198 8.256 3.717 1.00 90.31 83 ARG A N 1
ATOM 616 C CA . ARG A 1 83 ? -5.102 8.149 2.558 1.00 90.31 83 ARG A CA 1
ATOM 617 C C . ARG A 1 83 ? -4.450 7.388 1.408 1.00 90.31 83 ARG A C 1
ATOM 619 O O . ARG A 1 83 ? -5.110 6.564 0.782 1.00 90.31 83 ARG A O 1
ATOM 626 N N . GLN A 1 84 ? -3.171 7.652 1.151 1.00 87.75 84 GLN A N 1
ATOM 627 C CA . GLN A 1 84 ? -2.405 6.978 0.106 1.00 87.75 84 GLN A CA 1
ATOM 628 C C . GLN A 1 84 ? -2.298 5.472 0.366 1.00 87.75 84 GLN A C 1
ATOM 630 O O . GLN A 1 84 ? -2.638 4.679 -0.509 1.00 87.75 84 GLN A O 1
ATOM 635 N N . ARG A 1 85 ? -1.949 5.070 1.593 1.00 90.69 85 ARG A N 1
ATOM 636 C CA . ARG A 1 85 ? -1.917 3.657 2.000 1.00 90.69 85 ARG A CA 1
ATOM 637 C C . ARG A 1 85 ? -3.286 2.977 1.909 1.00 90.69 85 ARG A C 1
ATOM 639 O O . ARG A 1 85 ? -3.367 1.850 1.434 1.00 90.69 85 ARG A O 1
ATOM 646 N N . ILE A 1 86 ? -4.376 3.665 2.258 1.00 92.75 86 ILE A N 1
ATOM 647 C CA . ILE A 1 86 ? -5.737 3.134 2.056 1.00 92.75 86 ILE A CA 1
ATOM 648 C C . ILE A 1 86 ? -6.053 2.932 0.570 1.00 92.75 86 ILE A C 1
ATOM 650 O O . ILE A 1 86 ? -6.675 1.934 0.215 1.00 92.75 86 ILE A O 1
ATOM 654 N N . ALA A 1 87 ? -5.623 3.829 -0.320 1.00 90.31 87 ALA A N 1
ATOM 655 C CA . ALA A 1 87 ? -5.817 3.622 -1.755 1.00 90.31 87 ALA A CA 1
ATOM 656 C C . ALA A 1 87 ? -4.969 2.483 -2.321 1.00 90.31 87 ALA A C 1
ATOM 658 O O . ALA A 1 87 ? -5.448 1.771 -3.199 1.00 90.31 87 ALA A O 1
ATOM 659 N N . ILE A 1 88 ? -3.760 2.272 -1.801 1.00 89.81 88 ILE A N 1
ATOM 660 C CA . ILE A 1 88 ? -2.943 1.104 -2.146 1.00 89.81 88 ILE A CA 1
ATOM 661 C C . ILE A 1 88 ? -3.660 -0.174 -1.701 1.00 89.81 88 ILE A C 1
ATOM 663 O O . ILE A 1 88 ? -3.876 -1.061 -2.521 1.00 89.81 88 ILE A O 1
ATOM 667 N N . ALA A 1 89 ? -4.132 -0.238 -0.451 1.00 92.62 89 ALA A N 1
ATOM 668 C CA . ALA A 1 89 ? -4.922 -1.367 0.043 1.00 92.62 89 ALA A CA 1
ATOM 669 C C . ALA A 1 89 ? -6.170 -1.619 -0.824 1.00 92.62 89 ALA A C 1
ATOM 671 O O . ALA A 1 89 ? -6.436 -2.754 -1.210 1.00 92.62 89 ALA A O 1
ATOM 672 N N . ARG A 1 90 ? -6.896 -0.557 -1.202 1.00 92.75 90 ARG A N 1
ATOM 673 C CA . ARG A 1 90 ? -8.046 -0.616 -2.122 1.00 92.75 90 ARG A CA 1
ATOM 674 C C . ARG A 1 90 ? -7.671 -1.184 -3.491 1.00 92.75 90 ARG A C 1
ATOM 676 O O . ARG A 1 90 ? -8.421 -1.986 -4.041 1.00 92.75 90 ARG A O 1
ATOM 683 N N . ALA A 1 91 ? -6.542 -0.760 -4.055 1.00 90.88 91 ALA A N 1
ATOM 684 C CA . ALA A 1 91 ? -6.073 -1.250 -5.347 1.00 90.88 91 ALA A CA 1
ATOM 685 C C . ALA A 1 91 ? -5.716 -2.742 -5.278 1.00 90.88 91 ALA A C 1
ATOM 687 O O . ALA A 1 91 ? -6.107 -3.503 -6.160 1.00 90.88 91 ALA A O 1
ATOM 688 N N . LEU A 1 92 ? -5.053 -3.170 -4.199 1.00 90.44 92 LEU A N 1
ATOM 689 C CA . LEU A 1 92 ? -4.692 -4.570 -3.958 1.00 90.44 92 LEU A CA 1
ATOM 690 C C . LEU A 1 92 ? -5.910 -5.460 -3.678 1.00 90.44 92 LEU A C 1
ATOM 692 O O . LEU A 1 92 ? -5.920 -6.617 -4.090 1.00 90.44 92 LEU A O 1
ATOM 696 N N . TYR A 1 93 ? -6.953 -4.928 -3.031 1.00 92.62 93 TYR A N 1
ATOM 697 C CA . TYR A 1 93 ? -8.163 -5.683 -2.683 1.00 92.62 93 TYR A CA 1
ATOM 698 C C . TYR A 1 93 ? -8.865 -6.293 -3.897 1.00 92.62 93 TYR A C 1
ATOM 700 O O . TYR A 1 93 ? -9.450 -7.367 -3.813 1.00 92.62 93 TYR A O 1
ATOM 708 N N . GLY A 1 94 ? -8.785 -5.625 -5.049 1.00 88.06 94 GLY A N 1
ATOM 709 C CA . GLY A 1 94 ? -9.350 -6.134 -6.295 1.00 88.06 94 GLY A CA 1
ATOM 710 C C . GLY A 1 94 ? -8.594 -7.315 -6.909 1.00 88.06 94 GLY A C 1
ATOM 711 O O . GLY A 1 94 ? -9.029 -7.769 -7.962 1.00 88.06 94 GLY A O 1
ATOM 712 N N . ALA A 1 95 ? -7.483 -7.764 -6.306 1.00 87.56 95 ALA A N 1
ATOM 713 C CA . ALA A 1 95 ? -6.554 -8.746 -6.869 1.00 87.56 95 ALA A CA 1
ATOM 714 C C . ALA A 1 95 ? -6.249 -8.468 -8.359 1.00 87.56 95 ALA A C 1
ATOM 716 O O . ALA A 1 95 ? -6.532 -9.303 -9.222 1.00 87.56 95 ALA A O 1
ATOM 717 N N . PRO A 1 96 ? -5.753 -7.262 -8.695 1.00 89.50 96 PRO A N 1
ATOM 718 C CA . PRO A 1 96 ? -5.641 -6.840 -10.081 1.00 89.50 96 PRO A CA 1
ATOM 719 C C . PRO A 1 96 ? -4.541 -7.619 -10.805 1.00 89.50 96 PRO A C 1
ATOM 721 O O . PRO A 1 96 ? -3.472 -7.839 -10.249 1.00 89.50 96 PRO A O 1
ATOM 724 N N . ALA A 1 97 ? -4.755 -7.949 -12.080 1.00 89.75 97 ALA A N 1
ATOM 725 C CA . ALA A 1 97 ? -3.682 -8.470 -12.931 1.00 89.75 97 ALA A CA 1
A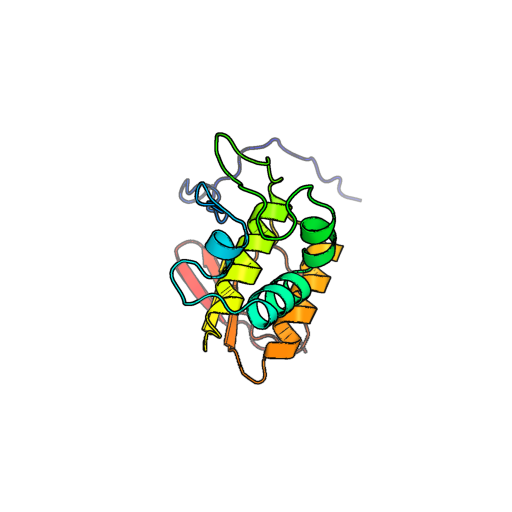TOM 726 C C . ALA A 1 97 ? -2.617 -7.398 -13.240 1.00 89.75 97 ALA A C 1
ATOM 728 O O . ALA A 1 97 ? -1.451 -7.722 -13.447 1.00 89.75 97 ALA A O 1
ATOM 729 N N . VAL A 1 98 ? -3.018 -6.119 -13.255 1.00 90.19 98 VAL A N 1
ATOM 730 C CA . VAL A 1 98 ? -2.141 -4.966 -13.499 1.00 90.19 98 VAL A CA 1
ATOM 731 C C . VAL A 1 98 ? -2.387 -3.891 -12.444 1.00 90.19 98 VAL A C 1
ATOM 733 O O . VAL A 1 98 ? -3.515 -3.425 -12.278 1.00 90.19 98 VAL A O 1
ATOM 736 N N . LEU A 1 99 ? -1.327 -3.465 -11.761 1.00 89.50 99 LEU A N 1
ATOM 737 C CA . LEU A 1 99 ? -1.339 -2.403 -10.762 1.00 89.50 99 LEU A CA 1
ATOM 738 C C . LEU A 1 99 ? -0.581 -1.179 -11.287 1.00 89.50 99 LEU A C 1
ATOM 740 O O . LEU A 1 99 ? 0.632 -1.234 -11.472 1.00 89.50 99 LEU A O 1
ATOM 744 N N . LEU A 1 100 ? -1.292 -0.067 -11.490 1.00 88.25 100 LEU A N 1
ATOM 745 C CA . LEU A 1 100 ? -0.709 1.215 -11.891 1.00 88.25 100 LEU A CA 1
ATOM 746 C C . LEU A 1 100 ? -0.541 2.133 -10.673 1.00 88.25 100 LEU A C 1
ATOM 748 O O . LEU A 1 100 ? -1.515 2.439 -9.982 1.00 88.25 100 LEU A O 1
ATOM 752 N N . LEU A 1 101 ? 0.681 2.601 -10.437 1.00 85.06 101 LEU A N 1
ATOM 753 C CA . LEU A 1 101 ? 1.042 3.498 -9.343 1.00 85.06 101 LEU A CA 1
ATOM 754 C C . LEU A 1 101 ? 1.524 4.834 -9.916 1.00 85.06 101 LEU A C 1
ATOM 756 O O . LEU A 1 101 ? 2.635 4.922 -10.425 1.00 85.06 101 LEU A O 1
ATOM 760 N N . ASP A 1 102 ? 0.696 5.874 -9.832 1.00 84.00 102 ASP A N 1
ATOM 761 C CA . ASP A 1 102 ? 1.021 7.212 -10.344 1.00 84.00 102 ASP A CA 1
ATOM 762 C C . ASP A 1 102 ? 1.506 8.125 -9.211 1.00 84.00 102 ASP A C 1
ATOM 764 O O . ASP A 1 102 ? 0.714 8.592 -8.390 1.00 84.00 102 ASP A O 1
ATOM 768 N N . GLU A 1 103 ? 2.825 8.303 -9.102 1.00 76.69 103 GLU A N 1
ATOM 769 C CA . GLU A 1 103 ? 3.487 9.066 -8.035 1.00 76.69 103 GLU A CA 1
ATOM 770 C C . GLU A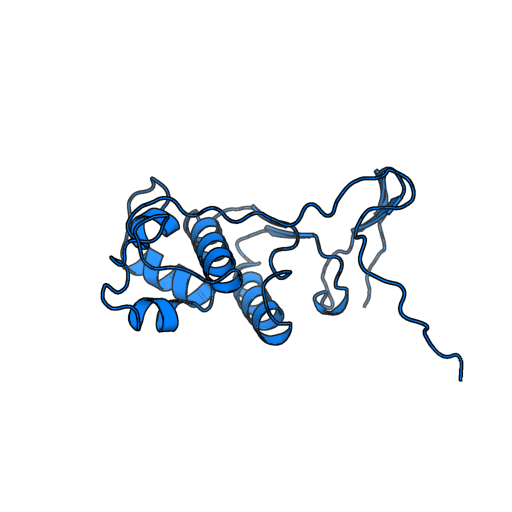 1 103 ? 3.012 8.684 -6.616 1.00 76.69 103 GLU A C 1
ATOM 772 O O . GLU A 1 103 ? 2.863 9.522 -5.709 1.00 76.69 103 GLU A O 1
ATOM 777 N N . ALA A 1 104 ? 2.776 7.380 -6.428 1.00 65.31 104 ALA A N 1
ATOM 778 C CA . ALA A 1 104 ? 2.101 6.796 -5.271 1.00 65.31 104 ALA A CA 1
ATOM 779 C C . ALA A 1 104 ? 2.900 6.843 -3.952 1.00 65.31 104 ALA A C 1
ATOM 781 O O . ALA A 1 104 ? 2.399 6.379 -2.930 1.00 65.31 104 ALA A O 1
ATOM 782 N N . GLY A 1 105 ? 4.104 7.419 -3.940 1.00 66.62 105 GLY A N 1
ATOM 783 C CA . GLY A 1 105 ? 4.865 7.688 -2.715 1.00 66.62 105 GLY A CA 1
ATOM 784 C C . GLY A 1 105 ? 5.166 9.164 -2.462 1.00 66.62 105 GLY A C 1
ATOM 785 O O . GLY A 1 105 ? 5.863 9.505 -1.510 1.00 66.62 105 GLY A O 1
ATOM 786 N N . SER A 1 106 ? 4.603 10.084 -3.252 1.00 70.44 106 SER A N 1
ATOM 787 C CA . SER A 1 106 ? 4.847 11.523 -3.070 1.00 70.44 106 SER A CA 1
ATOM 788 C C . SER A 1 106 ? 4.363 12.085 -1.723 1.00 70.44 106 SER A C 1
ATOM 790 O O . SER A 1 106 ? 4.897 13.102 -1.275 1.00 70.44 106 SER A O 1
ATOM 792 N N . ALA A 1 107 ? 3.389 11.441 -1.064 1.00 71.06 107 ALA A N 1
ATOM 793 C CA . ALA A 1 107 ? 2.935 11.795 0.285 1.00 71.06 107 ALA A CA 1
ATOM 794 C C . ALA A 1 107 ? 3.500 10.876 1.388 1.00 71.06 107 ALA A C 1
ATOM 796 O O . ALA A 1 107 ? 3.069 10.980 2.540 1.00 71.06 107 ALA A O 1
ATOM 797 N N . LEU A 1 108 ? 4.452 10.005 1.042 1.00 76.56 108 LEU A N 1
ATOM 798 C CA . LEU A 1 108 ? 5.168 9.110 1.948 1.00 76.56 108 LEU A CA 1
ATOM 799 C C . LEU A 1 108 ? 6.626 9.561 2.107 1.00 76.56 108 LEU A C 1
ATOM 801 O O . LEU A 1 108 ? 7.216 10.178 1.212 1.00 76.56 108 LEU A O 1
ATOM 805 N N . ASP A 1 109 ? 7.207 9.263 3.268 1.00 82.06 109 ASP A N 1
ATOM 806 C CA . ASP A 1 109 ? 8.653 9.349 3.444 1.00 82.06 109 ASP A CA 1
ATOM 807 C C . ASP A 1 109 ? 9.355 8.215 2.662 1.00 82.06 109 ASP A C 1
ATOM 809 O O . ASP A 1 109 ? 8.731 7.182 2.397 1.00 82.06 109 ASP A O 1
ATOM 813 N N . PRO A 1 110 ? 10.638 8.382 2.286 1.00 77.88 110 PRO A N 1
ATOM 814 C CA . PRO A 1 110 ? 11.336 7.424 1.427 1.00 77.88 110 PRO A CA 1
ATOM 815 C C . PRO A 1 110 ? 11.394 5.993 1.975 1.00 77.88 110 PRO A C 1
ATOM 817 O O . PRO A 1 110 ? 11.269 5.049 1.201 1.00 77.88 110 PRO A O 1
ATOM 820 N N . ALA A 1 111 ? 11.550 5.821 3.293 1.00 81.56 111 ALA A N 1
ATOM 821 C CA . ALA A 1 111 ? 11.656 4.495 3.899 1.00 81.56 111 ALA A CA 1
ATOM 822 C C . ALA A 1 111 ? 10.311 3.754 3.855 1.00 81.56 111 ALA A C 1
ATOM 824 O O . ALA A 1 111 ? 10.261 2.571 3.518 1.00 81.56 111 ALA A O 1
ATOM 825 N N . THR A 1 112 ? 9.210 4.459 4.134 1.00 81.38 112 THR A N 1
ATOM 826 C CA . THR A 1 112 ? 7.857 3.902 3.991 1.00 81.38 112 THR A CA 1
ATOM 827 C C . THR A 1 112 ? 7.535 3.573 2.529 1.00 81.38 112 THR A C 1
ATOM 829 O O . THR A 1 112 ? 6.967 2.519 2.251 1.00 81.38 112 THR A O 1
ATOM 832 N N . GLU A 1 113 ? 7.897 4.450 1.584 1.00 80.81 113 GLU A N 1
ATOM 833 C CA . GLU A 1 113 ? 7.695 4.223 0.142 1.00 80.81 113 GLU A CA 1
ATOM 834 C C . GLU A 1 113 ? 8.420 2.956 -0.333 1.00 80.81 113 GLU A C 1
ATOM 836 O O . GLU A 1 113 ? 7.806 2.091 -0.961 1.00 80.81 113 GLU A O 1
ATOM 841 N N . GLU A 1 114 ? 9.698 2.812 0.022 1.00 81.81 114 GLU A N 1
ATOM 842 C CA . GLU A 1 114 ? 10.502 1.637 -0.314 1.00 81.81 114 GLU A CA 1
ATOM 843 C C . GLU A 1 114 ? 9.893 0.352 0.261 1.00 81.81 114 GLU A C 1
ATOM 845 O O . GLU A 1 114 ? 9.693 -0.627 -0.460 1.00 81.81 114 GLU A O 1
ATOM 850 N N . SER A 1 115 ? 9.530 0.370 1.545 1.00 83.12 115 SER A N 1
ATOM 851 C CA . SER A 1 115 ? 9.010 -0.810 2.234 1.00 83.12 115 SER A CA 1
ATOM 852 C C . SER A 1 115 ? 7.665 -1.290 1.670 1.00 83.12 115 SER A C 1
ATOM 854 O O . SER A 1 115 ? 7.445 -2.494 1.513 1.00 83.12 115 SER A O 1
ATOM 856 N N . ILE A 1 116 ? 6.776 -0.362 1.302 1.00 83.81 116 ILE A N 1
ATOM 857 C CA . ILE A 1 116 ? 5.499 -0.690 0.655 1.00 83.81 116 ILE A CA 1
ATOM 858 C C . ILE A 1 116 ? 5.728 -1.290 -0.730 1.00 83.81 116 ILE A C 1
ATOM 860 O O . ILE A 1 116 ? 5.110 -2.300 -1.070 1.00 83.81 116 ILE A O 1
ATOM 864 N N . LEU A 1 117 ? 6.606 -0.690 -1.535 1.00 81.62 117 LEU A N 1
ATOM 865 C CA . LEU A 1 117 ? 6.878 -1.190 -2.881 1.00 81.62 117 LEU A CA 1
ATOM 866 C C . LEU A 1 117 ? 7.554 -2.555 -2.852 1.00 81.62 117 LEU A C 1
ATOM 868 O O . LEU A 1 117 ? 7.234 -3.393 -3.686 1.00 81.62 117 LEU A O 1
ATOM 872 N N . ASP A 1 118 ? 8.395 -2.835 -1.861 1.00 83.00 118 ASP A N 1
ATOM 873 C CA . ASP A 1 118 ? 8.929 -4.181 -1.644 1.00 83.00 118 ASP A CA 1
ATOM 874 C C . ASP A 1 118 ? 7.842 -5.187 -1.275 1.00 83.00 118 ASP A C 1
ATOM 876 O O . ASP A 1 118 ? 7.861 -6.321 -1.756 1.00 83.00 118 ASP A O 1
ATOM 880 N N . GLY A 1 119 ? 6.860 -4.774 -0.472 1.00 82.75 119 GLY A N 1
ATOM 881 C CA . GLY A 1 119 ? 5.665 -5.571 -0.206 1.00 82.75 119 GLY A CA 1
ATOM 882 C C . GLY A 1 119 ? 4.884 -5.885 -1.483 1.00 82.75 119 GLY A C 1
ATOM 883 O O . GLY A 1 119 ? 4.538 -7.039 -1.725 1.00 82.75 119 GLY A O 1
ATOM 884 N N . ILE A 1 120 ? 4.662 -4.879 -2.332 1.00 82.62 120 ILE A N 1
ATOM 885 C CA . ILE A 1 120 ? 3.960 -5.025 -3.614 1.00 82.62 120 ILE A CA 1
ATOM 886 C C . ILE A 1 120 ? 4.761 -5.899 -4.589 1.00 82.62 120 ILE A C 1
ATOM 888 O O . ILE A 1 120 ? 4.180 -6.745 -5.259 1.00 82.62 120 ILE A O 1
ATOM 892 N N . ARG A 1 121 ? 6.090 -5.762 -4.642 1.00 80.31 121 ARG A N 1
ATOM 893 C CA . ARG A 1 121 ? 6.969 -6.583 -5.492 1.00 80.31 121 ARG A CA 1
ATOM 894 C C . ARG A 1 121 ? 6.923 -8.064 -5.138 1.00 80.31 121 ARG A C 1
ATOM 896 O O . ARG A 1 121 ? 7.054 -8.895 -6.024 1.00 80.31 121 ARG A O 1
ATOM 903 N N . ARG A 1 122 ? 6.662 -8.430 -3.880 1.00 81.56 122 ARG A N 1
ATOM 904 C CA . ARG A 1 122 ? 6.419 -9.841 -3.511 1.00 81.56 122 ARG A CA 1
ATOM 905 C C . ARG A 1 122 ? 5.156 -10.417 -4.158 1.00 81.56 122 ARG A C 1
ATOM 907 O O . ARG A 1 122 ? 4.974 -11.627 -4.156 1.00 81.56 122 ARG A O 1
ATOM 914 N N . LEU A 1 123 ? 4.288 -9.566 -4.705 1.00 77.81 123 LEU A N 1
ATOM 915 C CA . LEU A 1 123 ? 3.110 -9.956 -5.477 1.00 77.81 123 LEU A CA 1
ATOM 916 C C . LEU A 1 123 ? 3.395 -10.017 -6.989 1.00 77.81 123 LEU A C 1
ATOM 918 O O . LEU A 1 123 ? 2.479 -10.331 -7.749 1.00 77.81 123 LEU A O 1
ATOM 922 N N . ALA A 1 124 ? 4.630 -9.739 -7.433 1.00 71.94 124 ALA A N 1
ATOM 923 C CA . ALA A 1 124 ? 4.996 -9.629 -8.848 1.00 71.94 124 ALA A CA 1
ATOM 924 C C . ALA A 1 124 ? 4.742 -10.914 -9.651 1.00 71.94 124 ALA A C 1
ATOM 926 O O . ALA A 1 124 ? 4.388 -10.835 -10.823 1.00 71.94 124 ALA A O 1
ATOM 927 N N . ASP A 1 125 ? 4.805 -12.087 -9.012 1.00 78.31 125 ASP A N 1
ATOM 928 C CA . ASP A 1 125 ? 4.490 -13.372 -9.658 1.00 78.31 125 ASP A CA 1
ATOM 929 C C . ASP A 1 125 ? 3.022 -13.477 -10.112 1.00 78.31 125 ASP A C 1
ATOM 931 O O . ASP A 1 125 ? 2.655 -14.373 -10.872 1.00 78.31 125 ASP A O 1
ATOM 935 N N . ARG A 1 126 ? 2.153 -12.593 -9.610 1.00 83.62 126 ARG A N 1
ATOM 936 C CA . ARG A 1 126 ? 0.708 -12.595 -9.882 1.00 83.62 126 ARG A CA 1
ATOM 937 C C . ARG A 1 126 ? 0.196 -11.278 -10.454 1.00 83.62 126 ARG A C 1
ATOM 93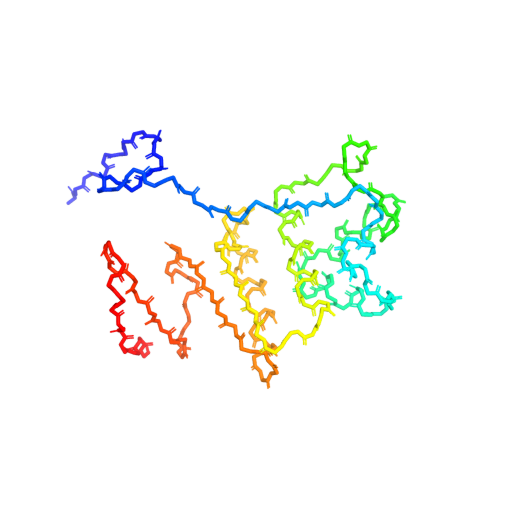9 O O . ARG A 1 126 ? -0.911 -11.253 -10.985 1.00 83.62 126 ARG A O 1
ATOM 946 N N . VAL A 1 127 ? 0.961 -10.197 -10.313 1.00 87.94 127 VAL A N 1
ATOM 947 C CA . VAL A 1 127 ? 0.538 -8.832 -10.632 1.00 87.94 127 VAL A CA 1
ATOM 948 C C . VAL A 1 127 ? 1.639 -8.123 -11.407 1.00 87.94 127 VAL A C 1
ATOM 950 O O . VAL A 1 127 ? 2.756 -7.974 -10.920 1.00 87.94 127 VAL A O 1
ATOM 953 N N . THR A 1 128 ? 1.311 -7.600 -12.585 1.00 89.31 128 THR A N 1
ATOM 954 C CA . THR A 1 128 ? 2.199 -6.680 -13.300 1.00 89.31 128 THR A CA 1
ATOM 955 C C . THR A 1 128 ? 2.119 -5.296 -12.662 1.00 89.31 128 THR A C 1
ATOM 957 O O . THR A 1 128 ? 1.046 -4.695 -12.615 1.00 89.31 128 THR A O 1
ATOM 960 N N . VAL A 1 129 ? 3.244 -4.766 -12.183 1.00 88.06 129 VAL A N 1
ATOM 961 C CA . VAL A 1 129 ? 3.307 -3.446 -11.539 1.00 88.06 129 VAL A CA 1
ATOM 962 C C . VAL A 1 129 ? 3.894 -2.431 -12.512 1.00 88.06 129 VAL A C 1
ATOM 964 O O . VAL A 1 129 ? 4.999 -2.609 -13.010 1.00 88.06 129 VAL A O 1
ATOM 967 N N . ILE A 1 130 ? 3.162 -1.348 -12.762 1.00 88.62 130 ILE A N 1
ATOM 968 C CA . ILE A 1 130 ? 3.627 -0.200 -13.542 1.00 88.62 130 ILE A CA 1
ATOM 969 C C . ILE A 1 130 ? 3.663 0.994 -12.595 1.00 88.62 130 ILE A C 1
ATOM 971 O O . ILE A 1 130 ? 2.624 1.414 -12.090 1.00 88.62 130 ILE A O 1
ATOM 975 N N . ALA A 1 131 ? 4.847 1.548 -12.346 1.00 85.56 131 ALA A N 1
ATOM 976 C CA . ALA A 1 131 ? 5.018 2.696 -11.464 1.00 85.56 131 ALA A CA 1
ATOM 977 C C . ALA A 1 131 ? 5.554 3.907 -12.234 1.00 85.56 131 ALA A C 1
ATOM 979 O O . ALA A 1 131 ? 6.534 3.812 -12.967 1.00 85.56 131 ALA A O 1
ATOM 980 N N . VAL A 1 132 ? 4.918 5.059 -12.034 1.00 85.50 132 VAL A N 1
ATOM 981 C CA . VAL A 1 132 ? 5.374 6.363 -12.514 1.00 85.50 132 VAL A CA 1
ATOM 982 C C . VAL A 1 132 ? 5.960 7.108 -11.323 1.00 85.50 132 VAL A C 1
ATOM 984 O O . VAL A 1 132 ? 5.276 7.345 -10.327 1.00 85.50 132 VAL A O 1
ATOM 987 N N . THR A 1 133 ? 7.239 7.466 -11.402 1.00 78.88 133 THR A N 1
ATOM 988 C CA . THR A 1 133 ? 7.925 8.195 -10.334 1.00 78.88 133 THR A CA 1
ATOM 989 C C . THR A 1 133 ? 8.958 9.158 -10.901 1.00 78.88 133 THR A C 1
ATOM 991 O O . THR A 1 133 ? 9.630 8.870 -11.888 1.00 78.88 133 THR A O 1
ATOM 994 N N . HIS A 1 134 ? 9.114 10.305 -10.246 1.00 79.00 134 HIS A N 1
ATOM 995 C CA . HIS A 1 134 ? 10.223 11.233 -10.470 1.00 79.00 134 HIS A CA 1
ATOM 996 C C . HIS A 1 134 ? 11.386 10.987 -9.491 1.00 79.00 134 HIS A C 1
ATOM 998 O O . HIS A 1 134 ? 12.313 11.795 -9.421 1.00 79.00 134 HIS A O 1
ATOM 1004 N N . ARG A 1 135 ? 11.328 9.905 -8.697 1.00 75.75 135 ARG A N 1
ATOM 1005 C CA . ARG A 1 135 ? 12.345 9.507 -7.717 1.00 75.75 135 ARG A CA 1
ATOM 1006 C C . ARG A 1 135 ? 13.078 8.257 -8.220 1.00 75.75 135 ARG A C 1
ATOM 1008 O O . ARG A 1 135 ? 12.580 7.151 -8.043 1.00 75.75 135 ARG A O 1
ATOM 1015 N N . PRO A 1 136 ? 14.281 8.391 -8.797 1.00 73.81 136 PRO A N 1
ATOM 1016 C CA . PRO A 1 136 ? 15.041 7.239 -9.286 1.00 73.81 136 PRO A CA 1
ATOM 1017 C C . PRO A 1 136 ? 15.437 6.243 -8.189 1.00 73.81 136 PRO A C 1
ATOM 1019 O O . PRO A 1 136 ? 15.651 5.076 -8.480 1.00 73.81 136 PRO A O 1
ATOM 1022 N N . ALA A 1 137 ? 15.503 6.684 -6.926 1.00 73.31 137 ALA A N 1
ATOM 1023 C CA . ALA A 1 137 ? 15.900 5.857 -5.782 1.00 73.31 137 ALA A CA 1
ATOM 1024 C C . ALA A 1 137 ? 14.995 4.638 -5.536 1.00 73.31 137 ALA A C 1
ATOM 1026 O O . ALA A 1 137 ? 15.365 3.750 -4.780 1.00 73.31 137 ALA A O 1
ATOM 1027 N N . VAL A 1 138 ? 13.811 4.609 -6.149 1.00 74.31 138 VAL A N 1
ATOM 1028 C CA . VAL A 1 138 ? 12.845 3.525 -5.980 1.00 74.31 138 VAL A CA 1
ATOM 1029 C C . VAL A 1 138 ? 12.987 2.430 -7.046 1.00 74.31 138 VAL A C 1
ATOM 1031 O O . VAL A 1 138 ? 12.363 1.378 -6.916 1.00 74.31 138 VAL A O 1
ATOM 1034 N N . ILE A 1 139 ? 13.801 2.666 -8.082 1.00 81.50 139 ILE A N 1
ATOM 1035 C CA . ILE A 1 139 ? 14.107 1.720 -9.164 1.00 81.50 139 ILE A CA 1
ATOM 1036 C C . ILE A 1 139 ? 15.091 0.666 -8.642 1.00 81.50 139 ILE A C 1
ATOM 1038 O O . ILE A 1 139 ? 16.084 1.014 -8.001 1.00 81.50 139 ILE A O 1
ATOM 1042 N N . ARG A 1 140 ? 14.833 -0.616 -8.923 1.00 81.88 140 ARG A N 1
ATOM 1043 C CA . ARG A 1 140 ? 15.700 -1.741 -8.541 1.00 81.88 140 ARG A CA 1
ATOM 1044 C C . ARG A 1 140 ? 16.292 -2.452 -9.766 1.00 81.88 140 ARG A C 1
ATOM 1046 O O . ARG A 1 140 ? 15.725 -2.351 -10.853 1.00 81.88 140 ARG A O 1
ATOM 1053 N N . PRO A 1 141 ? 17.403 -3.197 -9.602 1.00 79.19 141 PRO A N 1
ATOM 1054 C CA . PRO A 1 141 ? 17.907 -4.076 -10.654 1.00 79.19 141 PRO A CA 1
ATOM 1055 C C . PRO A 1 141 ? 16.817 -5.045 -11.125 1.00 79.19 141 PRO A C 1
ATOM 1057 O O . PRO A 1 141 ? 16.133 -5.655 -10.300 1.00 79.19 141 PRO A O 1
ATOM 1060 N N . GLY A 1 142 ? 16.659 -5.172 -12.442 1.00 78.62 142 GLY A N 1
ATOM 1061 C CA . GLY A 1 142 ? 15.615 -5.988 -13.070 1.00 78.62 142 GLY A CA 1
ATOM 1062 C C . GLY A 1 142 ? 14.289 -5.265 -13.343 1.00 78.62 142 GLY A C 1
ATOM 1063 O O . GLY A 1 142 ? 13.427 -5.841 -14.003 1.00 78.62 142 GLY A O 1
ATOM 1064 N N . ASP A 1 143 ? 14.118 -4.014 -12.898 1.00 85.44 143 ASP A N 1
ATOM 1065 C CA . ASP A 1 143 ? 12.978 -3.189 -13.307 1.00 85.44 143 ASP A CA 1
ATOM 1066 C C . ASP A 1 143 ? 13.182 -2.695 -14.756 1.00 85.44 143 ASP A C 1
ATOM 1068 O O . ASP A 1 143 ? 14.220 -2.123 -15.095 1.00 85.44 143 ASP A O 1
ATOM 1072 N N . THR A 1 144 ? 12.172 -2.845 -15.619 1.00 87.88 144 THR A N 1
ATOM 1073 C CA . THR A 1 144 ? 12.176 -2.203 -16.944 1.00 87.88 144 THR A CA 1
ATOM 1074 C C . THR A 1 144 ? 11.875 -0.711 -16.801 1.00 87.88 144 THR A C 1
ATOM 1076 O O . THR A 1 144 ? 10.797 -0.332 -16.337 1.00 87.88 144 THR A O 1
ATOM 1079 N N . VAL A 1 145 ? 12.802 0.151 -17.233 1.00 88.12 145 VAL A N 1
AT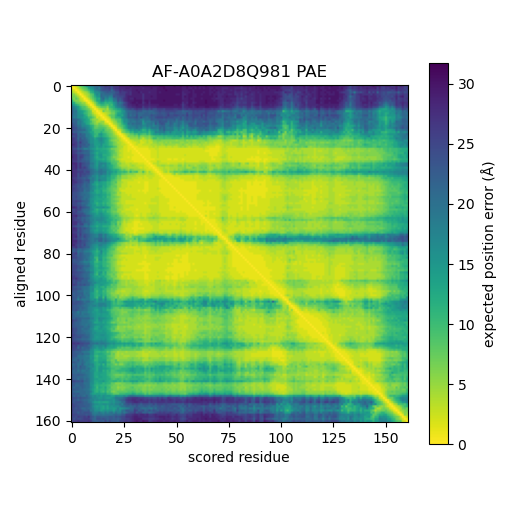OM 1080 C CA . VAL A 1 145 ? 12.680 1.610 -17.085 1.00 88.12 145 VAL A CA 1
ATOM 1081 C C . VAL A 1 145 ? 12.375 2.279 -18.423 1.00 88.12 145 VAL A C 1
ATOM 1083 O O . VAL A 1 145 ? 13.136 2.198 -19.385 1.00 88.12 145 VAL A O 1
ATOM 1086 N N . ILE A 1 146 ? 11.264 3.014 -18.469 1.00 86.69 146 ILE A N 1
ATOM 1087 C CA . ILE A 1 146 ? 10.890 3.840 -19.620 1.00 86.69 146 ILE A CA 1
ATOM 1088 C C . ILE A 1 146 ? 10.988 5.306 -19.208 1.00 86.69 146 ILE A C 1
ATOM 1090 O O . ILE A 1 146 ? 10.231 5.776 -18.357 1.00 86.69 146 ILE A O 1
ATOM 1094 N N . THR A 1 147 ? 11.900 6.045 -19.839 1.00 84.31 147 THR A N 1
ATOM 1095 C CA . THR A 1 147 ? 12.077 7.474 -19.581 1.00 84.31 147 THR A CA 1
ATOM 1096 C C . THR A 1 147 ? 11.261 8.277 -20.585 1.00 84.31 147 THR A C 1
ATOM 1098 O O . THR A 1 147 ? 11.467 8.205 -21.795 1.00 84.31 147 THR A O 1
ATOM 1101 N N . LEU A 1 148 ? 10.334 9.096 -20.097 1.00 80.31 148 LEU A N 1
ATOM 1102 C CA . LEU A 1 148 ? 9.600 10.029 -20.948 1.00 80.31 148 LEU A CA 1
ATOM 1103 C C . LEU A 1 148 ? 10.409 11.326 -21.088 1.00 80.31 148 LEU A C 1
ATOM 1105 O O . LEU A 1 148 ? 10.457 12.141 -20.166 1.00 80.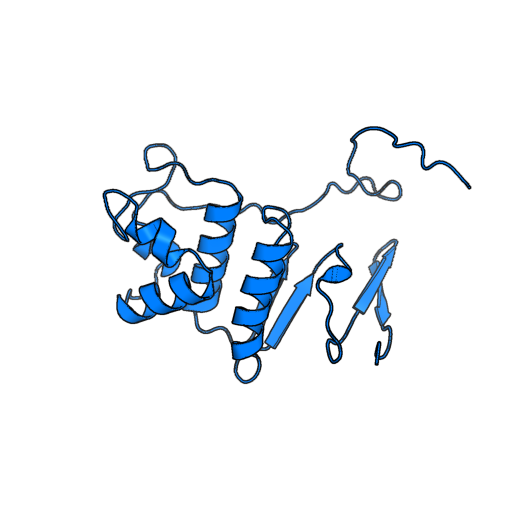31 148 LEU A O 1
ATOM 1109 N N . ALA A 1 149 ? 11.047 11.530 -22.243 1.00 73.31 149 ALA A N 1
ATOM 1110 C CA . ALA A 1 149 ? 11.628 12.823 -22.596 1.00 73.31 149 ALA A CA 1
ATOM 1111 C C . ALA A 1 149 ? 10.508 13.799 -23.015 1.00 73.31 149 ALA A C 1
ATOM 1113 O O . ALA A 1 149 ? 9.406 13.378 -23.374 1.00 73.31 149 ALA A O 1
ATOM 1114 N N . GLY A 1 150 ? 10.762 15.112 -22.922 1.00 67.88 150 GLY A N 1
ATOM 1115 C CA . GLY A 1 150 ? 9.766 16.182 -23.099 1.00 67.88 150 GLY A CA 1
ATOM 1116 C C . GLY A 1 150 ? 8.785 16.014 -24.277 1.00 67.88 150 GLY A C 1
ATOM 1117 O O . GLY A 1 150 ? 9.046 15.324 -25.254 1.00 67.88 150 GLY A O 1
ATOM 1118 N N . CYS A 1 151 ? 7.618 16.658 -24.174 1.00 57.66 151 CYS A N 1
ATOM 1119 C CA . CYS A 1 151 ? 6.526 16.611 -25.162 1.00 57.66 151 CYS A CA 1
ATOM 1120 C C . CYS A 1 151 ? 6.102 15.201 -25.640 1.00 57.66 151 CYS A C 1
ATOM 1122 O O . CYS A 1 151 ? 5.515 15.080 -26.710 1.00 57.66 151 CYS A O 1
ATOM 1124 N N . GLY A 1 152 ? 6.318 14.158 -24.829 1.00 55.94 152 GLY A N 1
ATOM 1125 C CA . GLY A 1 152 ? 5.661 12.858 -24.993 1.00 55.94 152 GLY A CA 1
ATOM 1126 C C . GLY A 1 152 ? 6.359 11.868 -25.923 1.00 55.94 152 GLY A C 1
ATOM 1127 O O . GLY A 1 152 ? 5.704 10.938 -26.379 1.00 55.94 152 GLY A O 1
ATOM 1128 N N . SER A 1 153 ? 7.654 12.036 -26.202 1.00 45.12 153 SER A N 1
ATOM 1129 C CA . SER A 1 153 ? 8.422 11.003 -26.911 1.00 45.12 153 SER A CA 1
ATOM 1130 C C . SER A 1 153 ? 9.005 10.013 -25.893 1.00 45.12 153 SER A C 1
ATOM 1132 O O . SER A 1 153 ? 9.896 10.404 -25.130 1.00 45.12 153 SER A O 1
ATOM 1134 N N . PRO A 1 154 ? 8.507 8.763 -25.815 1.00 55.72 154 PRO A N 1
ATOM 1135 C CA . PRO A 1 154 ? 9.087 7.765 -24.929 1.00 55.72 154 PRO A CA 1
ATOM 1136 C C . PRO A 1 154 ? 10.483 7.387 -25.427 1.00 55.72 154 PRO A C 1
ATOM 1138 O O . PRO A 1 154 ? 10.675 7.092 -26.605 1.00 55.72 154 PRO A O 1
ATOM 1141 N N . VAL A 1 155 ? 11.454 7.389 -24.519 1.00 64.69 155 VAL A N 1
ATOM 1142 C CA . VAL A 1 155 ? 12.790 6.841 -24.742 1.00 64.69 155 VAL A CA 1
ATOM 1143 C C . VAL A 1 155 ? 12.898 5.604 -23.859 1.00 64.69 155 VAL A C 1
ATOM 1145 O O . VAL A 1 155 ? 12.889 5.697 -22.630 1.00 64.69 155 VAL A O 1
ATOM 1148 N N . MET A 1 156 ? 12.945 4.430 -24.485 1.00 56.00 156 MET A N 1
ATOM 1149 C CA . MET A 1 156 ? 13.262 3.192 -23.776 1.00 56.00 156 MET A CA 1
ATOM 1150 C C . MET A 1 156 ? 14.742 3.235 -23.411 1.00 56.00 156 MET A C 1
ATOM 1152 O O . MET A 1 156 ? 15.577 3.514 -24.274 1.00 56.00 156 MET A O 1
ATOM 1156 N N . GLN A 1 157 ? 15.062 2.995 -22.146 1.00 56.69 157 GLN A N 1
ATOM 1157 C CA . GLN A 1 157 ? 16.440 2.837 -21.710 1.00 56.69 157 GLN A CA 1
ATOM 1158 C C . GLN A 1 157 ? 16.599 1.387 -21.262 1.00 56.69 157 GLN A C 1
ATOM 1160 O O . GLN A 1 157 ? 15.922 0.956 -20.334 1.00 56.69 157 GLN A O 1
ATOM 1165 N N . GLU A 1 158 ? 17.428 0.624 -21.972 1.00 50.59 158 GLU A N 1
ATOM 1166 C CA . GLU A 1 158 ? 17.680 -0.776 -21.628 1.00 50.59 158 GLU A CA 1
ATOM 1167 C C . GLU A 1 158 ? 18.553 -0.878 -20.370 1.00 50.59 158 GLU A C 1
ATOM 1169 O O . GLU A 1 158 ? 19.488 -0.095 -20.189 1.00 50.59 158 GLU A O 1
ATOM 1174 N N . ASP A 1 159 ? 18.160 -1.827 -19.517 1.00 43.84 159 ASP A N 1
ATOM 1175 C CA . ASP A 1 159 ? 18.788 -2.381 -18.317 1.00 43.84 159 ASP A CA 1
ATOM 1176 C C . ASP A 1 159 ? 19.876 -1.543 -17.627 1.00 43.84 159 ASP A C 1
ATOM 1178 O O . ASP A 1 159 ? 21.042 -1.501 -18.025 1.00 43.84 159 ASP A O 1
ATOM 1182 N N . MET A 1 160 ? 19.517 -0.981 -16.467 1.00 49.12 160 MET A N 1
ATOM 1183 C CA . MET A 1 160 ? 20.505 -0.755 -15.412 1.00 49.12 160 MET A CA 1
ATOM 1184 C C . MET A 1 160 ? 20.749 -2.098 -14.720 1.00 49.12 160 MET A C 1
ATOM 1186 O O . MET A 1 160 ? 19.952 -2.514 -13.876 1.00 49.12 160 MET A O 1
ATOM 1190 N N . GLY A 1 161 ? 21.800 -2.789 -15.172 1.00 41.12 161 GLY A N 1
ATOM 1191 C CA . GLY A 1 161 ? 22.279 -4.050 -14.595 1.00 41.12 161 GLY A CA 1
ATOM 1192 C C . GLY A 1 161 ? 22.643 -3.964 -13.118 1.00 41.12 161 GLY A C 1
ATOM 1193 O O . GLY A 1 161 ? 22.933 -2.848 -12.626 1.00 41.12 161 GLY A O 1
#

pLDDT: mean 77.78, std 17.17, range [30.02, 95.38]

Secondary structure (DSSP, 8-state):
-----------B-TTT-PBP--------SEEHHHHHHTTS---HHHHHHHHHHTT-HHHHHTSTTGGG-EESTTSB---HHHHHHHHHHHHHHT--SEEEEESTTTTS-HHHHHHHHHHHHTTTTT-EEEEE-S-GGG--TT--EEEEEGGGEEEEE----

Foldseek 3Di:
DDDDDDDDDDAADPVPRHHDPPDPQDADFFFLQCLQCVPHDGDPVLLLVLLVLLVCQVVLCPDPCRRRFGDDPPGDDDAPSNSLSSVSSNQVSVLDQEAEAEQSCVRPDPVSVLSSVVSVVVCVVRHHYHYDHPDCVNDDFPDFDWDQDPPGDIDGDDGPD

Nearest PDB structures (foldseek):
  6gju-assembly1_A  TM=8.826E-01  e=1.739E-10  Homo sapiens
  6gjq-assembly2_C  TM=9.036E-01  e=5.890E-10  Homo sapiens
  2fgk-assembly2_B  TM=9.229E-01  e=1.447E-09  Escherichia coli
  6gk4-assembly1_A  TM=9.167E-01  e=9.232E-10  Homo sapiens
  5tfi-assembly1_A  TM=9.131E-01  e=5.942E-09  Homo sapiens